Protein AF-A0A914XPE5-F1 (afdb_monomer)

pLDDT: mean 79.87, std 19.36, range [36.75, 96.5]

Sequence (62 aa):
MNNGASAASTAAYFDPFDMNSYYFPSVSRDEATTMLSGPDVAVGTFLLRDSGTSIFDHSLSV

Radius of gyration: 14.45 Å; Cα contacts (8 Å, |Δi|>4): 63; chains: 1; bounding box: 40×36×26 Å

Organism: NCBI:txid2011161

Solvent-accessible surface area (backbone atoms only — not comparable to full-atom values): 4122 Å² total; per-residue (Å²): 134,89,86,84,84,70,86,71,78,70,70,71,68,79,40,96,86,41,60,79,59,45,49,39,60,89,47,49,73,68,56,49,49,56,64,64,66,38,94,87,51,58,92,87,54,64,38,37,22,43,34,93,86,40,93,92,42,72,36,82,48,112

InterPro domains:
  IPR000980 SH2 domain [PF00017] (22-62)
  IPR000980 SH2 domain [PS50001] (22-62)
  IPR036860 SH2 domain superfamily [G3DSA:3.30.505.10] (9-62)
  IPR036860 SH2 domain superfamily [SSF55550] (13-62)

Mean predicted aligned error: 9.69 Å

Structure (mmCIF, N/CA/C/O backbone):
data_AF-A0A914XPE5-F1
#
_entry.id   AF-A0A914XPE5-F1
#
loop_
_atom_site.group_PDB
_atom_site.id
_atom_site.type_symbol
_atom_site.label_atom_id
_atom_site.label_alt_id
_atom_site.label_comp_id
_atom_site.label_asym_id
_atom_site.label_entity_id
_atom_site.label_seq_id
_atom_site.pdbx_PDB_ins_code
_atom_site.Cartn_x
_atom_site.Cartn_y
_atom_site.Cartn_z
_atom_site.occupancy
_atom_site.B_iso_or_equiv
_atom_site.auth_seq_id
_atom_site.auth_comp_id
_atom_site.auth_asym_id
_atom_site.auth_atom_id
_atom_site.pdbx_PDB_model_num
ATOM 1 N N . MET A 1 1 ? -23.728 28.555 12.790 1.00 36.75 1 MET A N 1
ATOM 2 C CA . MET A 1 1 ? -24.868 27.692 12.417 1.00 36.75 1 MET A CA 1
ATOM 3 C C . MET A 1 1 ? -24.375 26.764 11.319 1.00 36.75 1 MET A C 1
ATOM 5 O O . MET A 1 1 ? -24.029 27.253 10.253 1.00 36.75 1 MET A O 1
ATOM 9 N N . ASN A 1 2 ? -24.218 25.476 11.638 1.00 48.59 2 ASN A N 1
ATOM 10 C CA . ASN A 1 2 ? -23.874 24.413 10.686 1.00 48.59 2 ASN A CA 1
ATOM 11 C C . ASN A 1 2 ? -25.001 24.226 9.661 1.00 48.59 2 ASN A C 1
ATOM 13 O O . ASN A 1 2 ? -26.152 24.499 10.000 1.00 48.59 2 ASN A O 1
ATOM 17 N N . ASN A 1 3 ? -24.676 23.725 8.460 1.00 44.19 3 ASN A N 1
ATOM 18 C CA . ASN A 1 3 ? -25.182 22.437 7.946 1.00 44.19 3 ASN A CA 1
ATOM 19 C C . ASN A 1 3 ? -24.755 22.189 6.482 1.00 44.19 3 ASN A C 1
ATOM 21 O O . ASN A 1 3 ? -25.185 22.904 5.583 1.00 44.19 3 ASN A O 1
ATOM 25 N N . GLY A 1 4 ? -24.042 21.081 6.235 1.00 38.69 4 GLY A N 1
ATOM 26 C CA . GLY A 1 4 ? -24.629 20.100 5.312 1.00 38.69 4 GLY A CA 1
ATOM 27 C C . GLY A 1 4 ? -23.916 19.687 4.022 1.00 38.69 4 GLY A C 1
ATOM 28 O O . GLY A 1 4 ? -24.599 19.118 3.181 1.00 38.69 4 GLY A O 1
ATOM 29 N N . ALA A 1 5 ? -22.605 19.8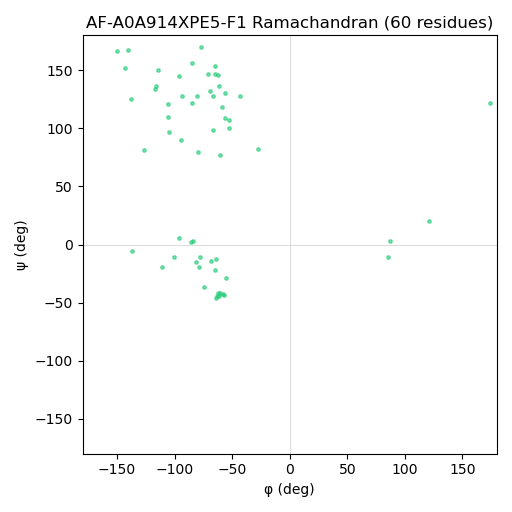61 3.840 1.00 42.53 5 ALA A N 1
ATOM 30 C CA . ALA A 1 5 ? -21.900 19.064 2.826 1.00 42.53 5 ALA A CA 1
ATOM 31 C C . ALA A 1 5 ? -21.296 17.837 3.512 1.00 42.53 5 ALA A C 1
ATOM 33 O O . ALA A 1 5 ? -20.209 17.888 4.082 1.00 42.53 5 ALA A O 1
ATOM 34 N N . SER A 1 6 ? -22.089 16.767 3.538 1.00 41.56 6 SER A N 1
ATOM 35 C CA . SER A 1 6 ? -21.701 15.435 3.984 1.00 41.56 6 SER A CA 1
ATOM 36 C C . SER A 1 6 ? -20.324 15.074 3.439 1.00 41.56 6 SER A C 1
ATOM 38 O O . SER A 1 6 ? -20.118 15.117 2.224 1.00 41.56 6 SER A O 1
ATOM 40 N N . ALA A 1 7 ? -19.423 14.654 4.328 1.00 41.62 7 ALA A N 1
ATOM 41 C CA . ALA A 1 7 ? -18.324 13.768 3.987 1.00 41.62 7 ALA A CA 1
ATOM 42 C C . ALA A 1 7 ? -18.944 12.468 3.455 1.00 41.62 7 ALA A C 1
ATOM 44 O O . ALA A 1 7 ? -19.107 11.488 4.176 1.00 41.62 7 ALA A O 1
ATOM 45 N N . ALA A 1 8 ? -19.414 12.510 2.209 1.00 40.53 8 ALA A N 1
ATOM 46 C CA . ALA A 1 8 ?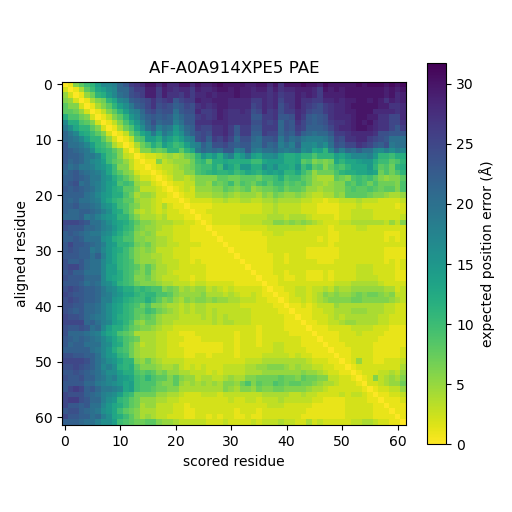 -19.784 11.334 1.467 1.00 40.53 8 ALA A CA 1
ATOM 47 C C . ALA A 1 8 ? -18.469 10.598 1.257 1.00 40.53 8 ALA A C 1
ATOM 49 O O . ALA A 1 8 ? -17.644 10.987 0.431 1.00 40.53 8 ALA A O 1
ATOM 50 N N . SER A 1 9 ? -18.278 9.609 2.123 1.00 45.91 9 SER A N 1
ATOM 51 C CA . SER A 1 9 ? -17.480 8.410 1.957 1.00 45.91 9 SER A CA 1
ATOM 52 C C . SER A 1 9 ? -17.387 8.019 0.486 1.00 45.91 9 SER A C 1
ATOM 54 O O . SER A 1 9 ? -18.121 7.162 -0.005 1.00 45.91 9 SER A O 1
ATOM 56 N N . THR A 1 10 ? -16.477 8.654 -0.241 1.00 45.22 10 THR A N 1
ATOM 57 C CA . THR A 1 10 ? -15.979 8.089 -1.480 1.00 45.22 10 THR A CA 1
ATOM 58 C C . THR A 1 10 ? -14.968 7.073 -0.999 1.00 45.22 10 THR A C 1
ATOM 60 O O . THR A 1 10 ? -13.779 7.358 -0.912 1.00 45.22 10 THR A O 1
ATOM 63 N N . ALA A 1 11 ? -15.465 5.908 -0.571 1.00 47.66 11 ALA A N 1
ATOM 64 C CA . ALA A 1 11 ? -14.667 4.704 -0.669 1.00 47.66 11 ALA A CA 1
ATOM 65 C C . ALA A 1 11 ? -14.256 4.679 -2.138 1.00 47.66 11 ALA A C 1
ATOM 67 O O . ALA A 1 11 ? -15.105 4.451 -3.002 1.00 47.66 11 ALA A O 1
ATOM 68 N N . ALA A 1 12 ? -13.025 5.114 -2.420 1.00 55.56 12 ALA A N 1
ATOM 69 C CA . ALA A 1 12 ? -12.462 5.065 -3.751 1.00 55.56 12 ALA A CA 1
ATOM 70 C C . ALA A 1 12 ? -12.635 3.612 -4.178 1.00 55.56 12 ALA A C 1
ATOM 72 O O . ALA A 1 12 ? -12.079 2.704 -3.560 1.00 55.56 12 ALA A O 1
ATOM 73 N N . TYR A 1 13 ? -13.569 3.392 -5.098 1.00 59.19 13 TYR A N 1
ATOM 74 C CA . TYR A 1 13 ? -13.901 2.065 -5.569 1.00 59.19 13 TYR A CA 1
ATOM 75 C C . TYR A 1 13 ? -12.606 1.496 -6.132 1.00 59.19 13 TYR A C 1
ATOM 77 O O . TYR A 1 13 ? -12.016 2.105 -7.022 1.00 59.19 13 TYR A O 1
ATOM 85 N N . PHE A 1 14 ? -12.130 0.397 -5.548 1.00 63.28 14 PHE A N 1
ATOM 86 C CA . PHE A 1 14 ? -10.949 -0.296 -6.035 1.00 63.28 14 PHE A CA 1
ATOM 87 C C . PHE A 1 14 ? -11.190 -0.654 -7.503 1.00 63.28 14 PHE A C 1
ATOM 89 O O . PHE A 1 14 ? -12.029 -1.506 -7.809 1.00 63.28 14 PHE A O 1
ATOM 96 N N . ASP A 1 15 ? -10.486 0.025 -8.404 1.00 67.31 15 ASP A N 1
ATOM 97 C CA . ASP A 1 15 ? -10.505 -0.274 -9.826 1.00 67.31 15 ASP A CA 1
ATOM 98 C C . ASP A 1 15 ? -9.176 -0.958 -10.166 1.00 67.31 15 ASP A C 1
ATOM 100 O O . ASP A 1 15 ? -8.127 -0.310 -10.156 1.00 67.31 15 ASP A O 1
ATOM 104 N N . PRO A 1 16 ? -9.185 -2.268 -10.471 1.00 65.69 16 PRO A N 1
ATOM 105 C CA . PRO A 1 16 ? -7.964 -3.006 -10.776 1.00 65.69 16 PRO A CA 1
ATOM 106 C C . PRO A 1 16 ? -7.259 -2.512 -12.050 1.00 65.69 16 PRO A C 1
ATOM 108 O O . PRO A 1 16 ? -6.122 -2.910 -12.296 1.00 65.69 16 PRO A O 1
ATOM 111 N N . PHE A 1 17 ? -7.912 -1.679 -12.865 1.00 76.00 17 PHE A N 1
ATOM 112 C CA . PHE A 1 17 ? -7.328 -1.065 -14.056 1.00 76.00 17 PHE A CA 1
ATOM 113 C C . PHE A 1 17 ? -6.878 0.385 -13.831 1.00 76.00 17 PHE A C 1
ATOM 115 O O . PHE A 1 17 ? -6.148 0.919 -14.667 1.00 76.00 17 PHE A O 1
ATOM 122 N N . ASP A 1 18 ? -7.245 1.006 -12.706 1.00 81.38 18 ASP A N 1
ATOM 123 C CA . ASP A 1 18 ? -6.733 2.312 -12.292 1.00 81.38 18 ASP A CA 1
ATOM 124 C C . ASP A 1 18 ? -5.726 2.139 -11.157 1.00 81.38 18 ASP A C 1
ATOM 126 O O . ASP A 1 18 ? -6.083 2.060 -9.978 1.00 81.38 18 ASP A O 1
ATOM 130 N N . MET A 1 19 ? -4.437 2.126 -11.511 1.00 74.94 19 MET A N 1
ATOM 131 C CA . MET A 1 19 ? -3.362 2.036 -10.521 1.00 74.94 19 MET A CA 1
ATOM 132 C C . MET A 1 19 ? -3.446 3.146 -9.468 1.00 74.94 19 MET A C 1
ATOM 134 O O . MET A 1 19 ? -3.068 2.903 -8.328 1.00 74.94 19 MET A O 1
ATOM 138 N N . ASN A 1 20 ? -3.985 4.327 -9.788 1.00 80.31 20 ASN A N 1
ATOM 139 C CA . ASN A 1 20 ? -4.089 5.420 -8.817 1.00 80.31 20 ASN A CA 1
ATOM 140 C C . ASN A 1 20 ? -5.096 5.126 -7.694 1.00 80.31 20 ASN A C 1
ATOM 142 O O . ASN A 1 20 ? -5.081 5.811 -6.675 1.00 80.31 20 ASN A O 1
ATOM 146 N N . SER A 1 21 ? -5.953 4.111 -7.858 1.00 80.88 21 SER A N 1
ATOM 147 C CA . SER A 1 21 ? -6.913 3.702 -6.832 1.00 80.88 21 SER A CA 1
ATOM 148 C C . SER A 1 21 ? -6.284 2.859 -5.712 1.00 80.88 21 SER A C 1
ATOM 150 O O . SER A 1 21 ? -6.849 2.791 -4.621 1.00 80.88 21 SER A O 1
ATOM 152 N N . TYR A 1 22 ? -5.109 2.251 -5.941 1.00 85.69 22 TYR A N 1
ATOM 153 C CA . TYR A 1 22 ? -4.433 1.383 -4.962 1.00 85.69 22 TYR A CA 1
ATOM 154 C C . TYR A 1 22 ? -2.915 1.595 -4.834 1.00 85.69 22 TYR A C 1
ATOM 156 O O . TYR A 1 22 ? -2.290 0.968 -3.973 1.00 85.69 22 TYR A O 1
ATOM 164 N N . TYR A 1 23 ? -2.303 2.446 -5.663 1.00 91.19 23 TYR A N 1
ATOM 165 C CA . TYR A 1 23 ? -0.871 2.740 -5.641 1.00 91.19 23 TYR A CA 1
ATOM 166 C C . TYR A 1 23 ? -0.564 4.116 -5.044 1.00 91.19 23 TYR A C 1
ATOM 168 O O . TYR A 1 23 ? -0.982 5.151 -5.556 1.00 91.19 23 TYR A O 1
ATOM 176 N N . PHE A 1 24 ? 0.232 4.114 -3.977 1.00 92.00 24 PHE A N 1
ATOM 177 C CA . PHE A 1 24 ? 0.598 5.279 -3.184 1.00 92.00 24 PHE A CA 1
ATOM 178 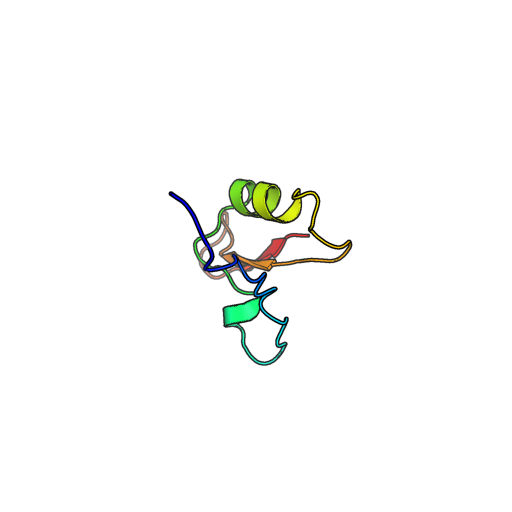C C . PHE A 1 24 ? 2.131 5.364 -3.072 1.00 92.00 24 PHE A C 1
ATOM 180 O O . PHE A 1 24 ? 2.699 4.927 -2.070 1.00 92.00 24 PHE A O 1
ATOM 187 N N . PRO A 1 25 ? 2.834 5.904 -4.086 1.00 90.75 25 PRO A N 1
ATOM 188 C CA . PRO A 1 25 ? 4.298 5.844 -4.172 1.00 90.75 25 PRO A CA 1
ATOM 189 C C . PRO A 1 25 ? 4.995 6.455 -2.948 1.00 90.75 25 PRO A C 1
ATOM 191 O O . PRO A 1 25 ? 5.892 5.854 -2.374 1.00 90.75 25 PRO A O 1
ATOM 194 N N . SER A 1 26 ? 4.524 7.608 -2.470 1.00 91.06 26 SER A N 1
ATOM 195 C CA . SER A 1 26 ? 5.166 8.345 -1.371 1.00 91.06 26 SER A CA 1
ATOM 196 C C . SER A 1 26 ? 4.781 7.881 0.037 1.00 91.06 26 SER A C 1
ATOM 198 O O . SER A 1 26 ? 5.213 8.502 1.004 1.00 91.06 26 SER A O 1
ATOM 200 N N . VAL A 1 27 ? 3.964 6.833 0.173 1.00 94.50 27 VAL A N 1
ATOM 201 C CA . VAL A 1 27 ? 3.524 6.341 1.484 1.00 94.50 27 VAL A CA 1
ATOM 202 C C . VAL A 1 27 ? 4.612 5.471 2.107 1.00 94.50 27 VAL A C 1
ATOM 204 O O . VAL A 1 27 ? 5.093 4.509 1.508 1.00 94.50 27 VAL A O 1
ATOM 207 N N . SER A 1 28 ? 4.990 5.788 3.343 1.00 95.31 28 SER A N 1
ATOM 208 C CA . SER A 1 28 ? 5.909 4.973 4.140 1.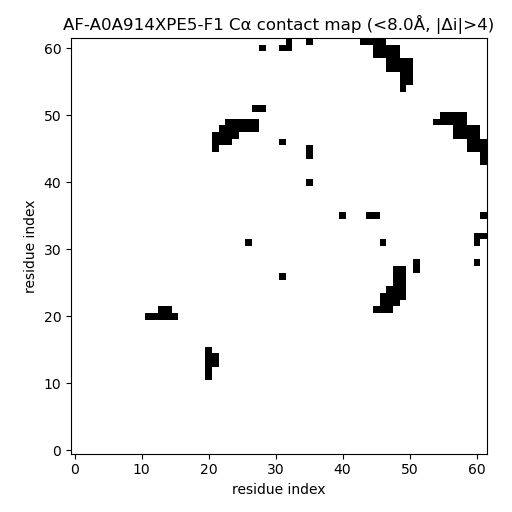00 95.31 28 SER A CA 1
ATOM 209 C C . SER A 1 28 ? 5.222 3.732 4.728 1.00 95.31 28 SER A C 1
ATOM 211 O O . SER A 1 28 ? 4.001 3.578 4.703 1.00 95.31 28 SER A O 1
ATOM 213 N N . ARG A 1 29 ? 6.010 2.813 5.302 1.00 95.06 29 ARG A N 1
ATOM 214 C CA . ARG A 1 29 ? 5.4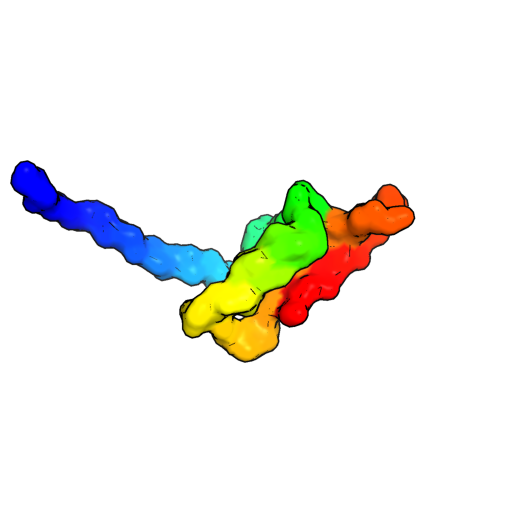68 1.620 5.974 1.00 95.06 29 ARG A CA 1
ATOM 215 C C . ARG A 1 29 ? 4.559 1.972 7.158 1.00 95.06 29 ARG A C 1
ATOM 217 O O . ARG A 1 29 ? 3.523 1.333 7.336 1.00 95.06 29 ARG A O 1
ATOM 224 N N . ASP A 1 30 ? 4.949 2.959 7.955 1.00 96.50 30 ASP A N 1
ATOM 225 C CA . ASP A 1 30 ? 4.228 3.329 9.176 1.00 96.50 30 ASP A CA 1
ATOM 226 C C . ASP A 1 30 ? 2.932 4.082 8.846 1.00 96.50 30 ASP A C 1
ATOM 228 O O . ASP A 1 30 ? 1.890 3.840 9.460 1.00 96.50 30 ASP A O 1
ATOM 232 N N . G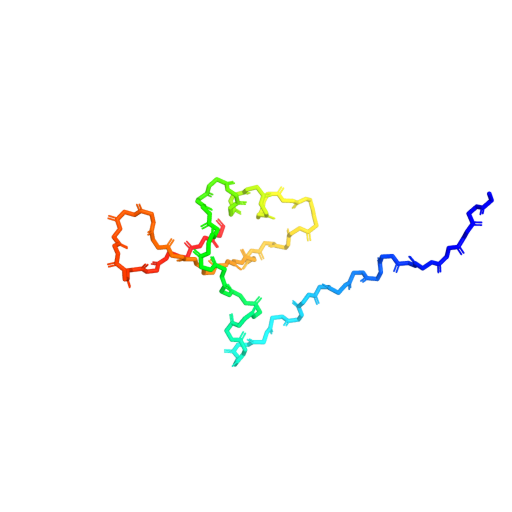LU A 1 31 ? 2.958 4.924 7.809 1.00 95.12 31 GLU A N 1
ATOM 233 C CA . GLU A 1 31 ? 1.754 5.561 7.268 1.00 95.12 31 GLU A CA 1
ATOM 234 C C . GLU A 1 31 ? 0.793 4.520 6.689 1.00 95.12 31 GLU A C 1
ATOM 236 O O . GLU A 1 31 ? -0.383 4.531 7.045 1.00 95.12 31 GLU A O 1
ATOM 241 N N . ALA A 1 32 ? 1.286 3.564 5.890 1.00 95.12 32 ALA A N 1
ATOM 242 C CA . ALA A 1 32 ? 0.461 2.470 5.373 1.00 95.12 32 ALA A CA 1
ATOM 243 C C . ALA A 1 32 ? -0.190 1.664 6.505 1.00 95.12 32 ALA A C 1
ATOM 245 O O . ALA A 1 32 ? -1.377 1.358 6.449 1.00 95.12 32 ALA A O 1
ATOM 246 N N . THR A 1 33 ? 0.569 1.371 7.564 1.00 95.62 33 THR A N 1
ATOM 247 C CA . THR A 1 33 ? 0.056 0.668 8.749 1.00 95.62 33 THR A CA 1
ATOM 248 C C . THR A 1 33 ? -1.051 1.473 9.422 1.00 95.62 33 THR A C 1
ATOM 250 O O . THR A 1 33 ? -2.093 0.924 9.764 1.00 95.62 33 THR A O 1
ATOM 253 N N . THR A 1 34 ? -0.861 2.784 9.572 1.00 95.06 34 THR A N 1
ATOM 254 C CA . THR A 1 34 ? -1.866 3.676 10.165 1.00 95.06 34 THR A CA 1
ATOM 255 C C . THR A 1 34 ? -3.140 3.717 9.321 1.00 95.06 34 THR A C 1
ATOM 257 O O . THR A 1 34 ? -4.235 3.600 9.865 1.00 95.06 34 THR A O 1
ATOM 260 N N . MET A 1 35 ? -3.002 3.824 7.995 1.00 92.50 35 MET A N 1
ATOM 261 C CA . MET A 1 35 ? -4.124 3.824 7.054 1.00 92.50 35 MET A CA 1
ATOM 262 C C . MET A 1 35 ? -4.913 2.512 7.100 1.00 92.50 35 MET A C 1
ATOM 264 O O . MET A 1 35 ? -6.138 2.552 7.089 1.00 92.50 35 MET A O 1
ATOM 268 N N . LEU A 1 36 ? -4.228 1.367 7.188 1.00 93.25 36 LEU A N 1
ATOM 269 C CA . LEU A 1 36 ? -4.844 0.034 7.203 1.00 93.25 36 LEU A CA 1
ATOM 270 C C . LEU A 1 36 ? -5.372 -0.393 8.582 1.00 93.25 36 LEU A C 1
ATOM 272 O O . LEU A 1 36 ? -6.180 -1.310 8.672 1.00 93.25 36 LEU A O 1
ATOM 276 N N . SER A 1 37 ? -4.967 0.288 9.656 1.00 93.12 37 SER A N 1
ATOM 277 C CA . SER A 1 37 ? -5.427 0.003 11.026 1.00 93.12 37 SER A CA 1
ATOM 278 C C . SER A 1 37 ? -6.742 0.708 11.393 1.00 93.12 37 SER A C 1
ATOM 280 O O . SER A 1 37 ? -7.184 0.626 12.541 1.00 93.12 37 SER A O 1
ATOM 282 N N . GLY A 1 38 ? -7.352 1.451 10.462 1.00 90.88 38 GLY A N 1
ATOM 283 C CA . GLY A 1 38 ? -8.586 2.194 10.710 1.00 90.88 38 GLY A CA 1
ATOM 284 C C . GLY A 1 38 ? -9.784 1.279 11.019 1.00 90.88 38 GLY A C 1
ATOM 285 O O . GLY A 1 38 ? -9.891 0.198 10.444 1.00 90.88 38 GLY A O 1
ATOM 286 N N . PRO A 1 39 ? -10.727 1.704 11.883 1.00 89.44 39 PRO A N 1
ATOM 287 C CA . PRO A 1 39 ? -11.883 0.885 12.269 1.00 89.44 39 PRO A CA 1
ATOM 288 C C . PRO A 1 39 ? -12.844 0.578 11.108 1.00 89.44 39 PRO A C 1
ATOM 290 O O . PRO A 1 39 ? -13.577 -0.405 11.174 1.00 89.44 39 PRO A O 1
ATOM 293 N N . ASP A 1 40 ? -12.823 1.394 10.052 1.00 88.88 40 ASP A N 1
ATOM 294 C CA . ASP A 1 40 ? -13.665 1.246 8.857 1.00 88.88 40 ASP A CA 1
ATOM 295 C C . ASP A 1 40 ? -12.951 0.512 7.704 1.00 88.88 40 ASP A C 1
ATOM 297 O O . ASP A 1 40 ? -13.479 0.417 6.595 1.00 88.88 40 ASP A O 1
ATOM 301 N N . VAL A 1 41 ? -11.739 -0.001 7.941 1.00 86.62 41 VAL A N 1
ATOM 302 C CA . VAL A 1 41 ? -10.965 -0.742 6.941 1.00 86.62 41 VAL A CA 1
ATOM 303 C C . VAL A 1 41 ? -11.399 -2.204 6.940 1.00 86.62 41 VAL A C 1
ATOM 305 O O . VAL A 1 41 ? -11.329 -2.903 7.951 1.00 86.62 41 VAL A O 1
ATOM 308 N N . ALA A 1 42 ? -11.852 -2.688 5.785 1.00 90.25 42 ALA A N 1
ATOM 309 C CA . ALA A 1 42 ? -12.263 -4.077 5.630 1.00 90.25 42 ALA A CA 1
ATOM 310 C C . ALA A 1 42 ? -11.055 -5.026 5.656 1.00 90.25 42 ALA A C 1
ATOM 312 O O . ALA A 1 42 ? -9.984 -4.712 5.131 1.00 90.25 42 ALA A O 1
ATOM 313 N N . VAL A 1 43 ? -11.251 -6.231 6.196 1.00 87.38 43 VAL A N 1
ATOM 314 C CA . VAL A 1 43 ? -10.249 -7.305 6.130 1.00 87.38 43 VAL A CA 1
ATOM 315 C C . VAL A 1 43 ? -9.880 -7.581 4.672 1.00 87.38 43 VAL A C 1
ATOM 317 O O . VAL A 1 43 ? -10.757 -7.776 3.832 1.00 87.38 43 VAL A O 1
ATOM 320 N N . GLY A 1 44 ? -8.578 -7.620 4.385 1.00 87.12 44 GLY A N 1
ATOM 321 C CA . GLY A 1 44 ? -8.055 -7.822 3.033 1.00 87.12 44 GLY A CA 1
ATOM 322 C C . GLY A 1 44 ? -7.905 -6.539 2.213 1.00 87.12 44 GLY A C 1
ATOM 323 O O . GLY A 1 44 ? -7.500 -6.623 1.056 1.00 87.12 44 GLY A O 1
ATOM 324 N N . THR A 1 45 ? -8.189 -5.365 2.791 1.00 89.94 45 THR A N 1
ATOM 325 C CA . THR A 1 45 ? -7.781 -4.082 2.200 1.00 89.94 45 THR A CA 1
ATOM 326 C C . THR A 1 45 ? -6.262 -4.026 2.119 1.00 89.94 45 THR A C 1
ATOM 328 O O . THR A 1 45 ? -5.574 -4.394 3.065 1.00 89.94 45 THR A O 1
ATOM 331 N N . PHE A 1 46 ? -5.739 -3.560 0.992 1.00 92.25 46 PHE A N 1
ATOM 332 C CA . PHE A 1 46 ? -4.306 -3.449 0.762 1.00 92.25 46 PHE A CA 1
ATOM 333 C C . PHE A 1 46 ? -3.976 -2.159 0.016 1.00 92.25 46 PHE A C 1
ATOM 335 O O . PHE A 1 46 ? -4.850 -1.516 -0.566 1.00 92.25 46 PHE A O 1
ATOM 342 N N . LEU A 1 47 ? -2.689 -1.824 -0.015 1.00 92.25 47 LEU A N 1
ATOM 343 C CA . LEU A 1 47 ? -2.143 -0.802 -0.902 1.00 92.25 47 LEU A CA 1
ATOM 344 C C . LEU A 1 47 ? -0.758 -1.198 -1.419 1.00 92.25 47 LEU A C 1
ATOM 346 O O . LEU A 1 47 ? -0.007 -1.914 -0.748 1.00 92.25 47 LEU A O 1
ATOM 350 N N . LEU A 1 48 ? -0.413 -0.713 -2.609 1.00 94.00 48 LEU A N 1
ATOM 351 C CA . LEU A 1 48 ? 0.949 -0.732 -3.135 1.00 94.00 48 LEU A CA 1
ATOM 352 C C . LEU A 1 48 ? 1.630 0.607 -2.849 1.00 94.00 48 LEU A C 1
ATOM 354 O O . LEU A 1 48 ? 0.996 1.655 -2.906 1.00 94.00 48 LEU A O 1
ATOM 358 N N . ARG A 1 49 ? 2.932 0.578 -2.584 1.00 94.44 49 ARG A N 1
ATOM 359 C CA . ARG A 1 49 ? 3.770 1.762 -2.334 1.00 94.44 49 ARG A CA 1
ATOM 360 C C . ARG A 1 49 ? 5.204 1.510 -2.785 1.00 94.44 49 ARG A C 1
ATOM 362 O O . ARG A 1 49 ? 5.572 0.349 -2.989 1.00 94.44 49 ARG A O 1
ATOM 369 N N . ASP A 1 50 ? 6.017 2.556 -2.889 1.00 95.12 50 ASP A N 1
ATOM 370 C CA . ASP A 1 50 ? 7.447 2.376 -3.137 1.00 95.12 50 ASP A CA 1
ATOM 371 C C . ASP A 1 50 ? 8.103 1.605 -1.979 1.00 95.12 50 ASP A C 1
ATOM 373 O O . ASP A 1 50 ? 7.726 1.709 -0.801 1.00 95.12 50 ASP A O 1
ATOM 377 N N . SER A 1 51 ? 9.099 0.785 -2.312 1.00 92.75 51 SER A N 1
ATOM 378 C CA . SER A 1 51 ? 9.936 0.136 -1.312 1.00 92.75 51 SER A CA 1
ATOM 379 C C . SER A 1 51 ? 10.815 1.166 -0.607 1.00 92.75 51 SER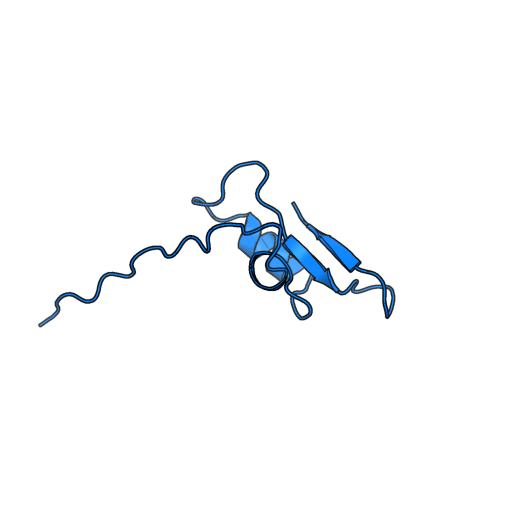 A C 1
ATOM 381 O O . SER A 1 51 ? 11.502 1.968 -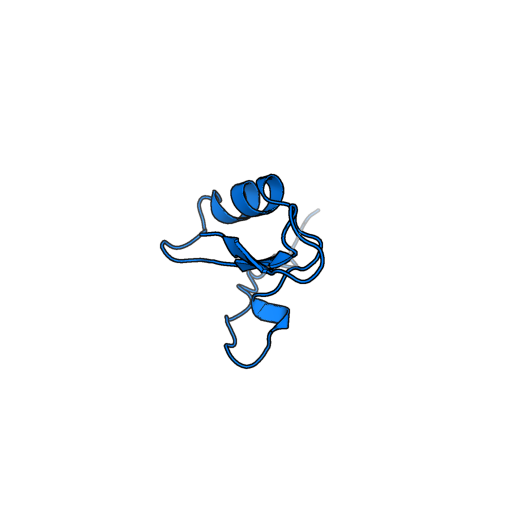1.233 1.00 92.75 51 SER A O 1
ATOM 383 N N . GLY A 1 52 ? 10.850 1.104 0.725 1.00 91.31 52 GLY A N 1
ATOM 384 C CA . GLY A 1 52 ? 11.742 1.948 1.525 1.00 91.31 52 GLY A CA 1
ATOM 385 C C . GLY A 1 52 ? 13.194 1.457 1.551 1.00 91.31 52 GLY A C 1
ATOM 386 O O . GLY A 1 52 ? 14.061 2.163 2.055 1.00 91.31 52 GLY A O 1
ATOM 387 N N . THR A 1 53 ? 13.464 0.242 1.058 1.00 91.62 53 THR A N 1
ATOM 388 C CA . THR A 1 53 ? 14.793 -0.394 1.124 1.00 91.62 53 THR A CA 1
ATOM 389 C C . THR A 1 53 ? 15.481 -0.520 -0.231 1.00 91.62 53 THR A C 1
ATOM 391 O O . THR A 1 53 ? 16.699 -0.674 -0.265 1.00 91.62 53 THR A O 1
ATOM 394 N N . SER A 1 54 ? 14.730 -0.445 -1.331 1.00 92.62 54 SER A N 1
ATOM 395 C CA . SER A 1 54 ? 15.253 -0.597 -2.690 1.00 92.62 54 SER A CA 1
ATOM 396 C C . SER A 1 54 ? 14.619 0.437 -3.612 1.00 92.62 54 SER A C 1
ATOM 398 O O . SER A 1 54 ? 13.399 0.486 -3.752 1.00 92.62 54 SER A O 1
ATOM 400 N N . ILE A 1 55 ? 15.447 1.226 -4.292 1.00 82.94 55 ILE A N 1
ATOM 401 C CA . ILE A 1 55 ? 14.988 2.096 -5.376 1.00 82.94 55 ILE A CA 1
ATOM 402 C C . ILE A 1 55 ? 14.505 1.200 -6.532 1.00 82.94 55 ILE A C 1
ATOM 404 O O . ILE A 1 55 ? 15.236 0.300 -6.932 1.00 82.94 55 ILE A O 1
ATOM 408 N N . PHE A 1 56 ? 13.281 1.414 -7.028 1.00 88.44 56 PHE A N 1
ATOM 409 C CA . PHE A 1 56 ? 12.560 0.630 -8.061 1.00 88.44 56 PHE A CA 1
ATOM 410 C C . PHE A 1 56 ? 11.765 -0.607 -7.616 1.00 88.44 56 PHE A C 1
ATOM 412 O O . PHE A 1 56 ? 10.959 -1.102 -8.409 1.00 88.44 56 PHE A O 1
ATOM 419 N N . ASP A 1 57 ? 11.907 -1.078 -6.377 1.00 93.56 57 ASP A N 1
ATOM 420 C CA . ASP A 1 57 ? 11.008 -2.126 -5.884 1.00 93.56 57 ASP A CA 1
ATOM 421 C C . ASP A 1 57 ? 9.723 -1.520 -5.324 1.00 93.56 57 ASP A C 1
ATOM 423 O O . ASP A 1 57 ? 9.693 -0.387 -4.845 1.00 93.56 57 ASP A O 1
ATOM 427 N N . HIS A 1 58 ? 8.669 -2.328 -5.319 1.00 93.12 58 HIS A N 1
ATOM 428 C CA . HIS A 1 58 ? 7.377 -1.971 -4.750 1.00 93.12 58 HIS A CA 1
ATOM 429 C C . HIS A 1 58 ? 7.089 -2.857 -3.539 1.00 93.12 58 HIS A C 1
ATOM 431 O O . HIS A 1 58 ? 7.532 -4.003 -3.456 1.00 93.12 58 HIS A O 1
ATOM 437 N N . SER A 1 59 ? 6.334 -2.328 -2.584 1.00 95.19 59 SER A N 1
ATOM 438 C CA . SER A 1 59 ? 5.860 -3.053 -1.408 1.00 95.19 59 SER A CA 1
ATOM 439 C C . SER A 1 59 ? 4.340 -3.133 -1.416 1.00 95.19 59 SER A C 1
ATOM 441 O O . SER A 1 59 ? 3.666 -2.123 -1.604 1.00 95.19 59 SER A O 1
ATOM 443 N N . LEU A 1 60 ? 3.808 -4.322 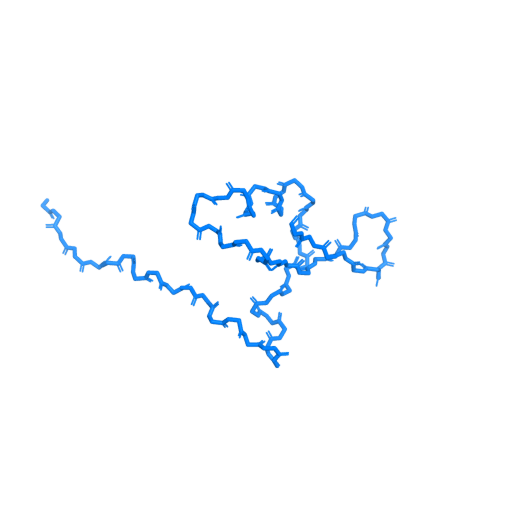-1.141 1.00 95.00 60 LEU A N 1
ATOM 444 C CA . LEU A 1 60 ? 2.396 -4.534 -0.829 1.00 95.00 60 LEU A CA 1
ATOM 445 C C . LEU A 1 60 ? 2.216 -4.488 0.692 1.00 95.00 60 LEU A C 1
ATOM 447 O O . LEU A 1 60 ? 2.940 -5.171 1.415 1.00 95.00 60 LEU A O 1
ATOM 451 N N . SER A 1 61 ? 1.283 -3.671 1.175 1.00 94.69 61 SER A N 1
ATOM 452 C CA . SER A 1 61 ? 0.921 -3.586 2.598 1.00 94.69 61 SER A CA 1
ATOM 453 C C . SER A 1 61 ? -0.532 -4.023 2.778 1.00 94.69 61 SER A C 1
ATOM 455 O O . SER A 1 61 ? -1.372 -3.643 1.963 1.00 94.69 61 SER A O 1
ATOM 457 N N . VAL A 1 62 ? -0.792 -4.827 3.812 1.00 92.75 62 VAL A N 1
ATOM 458 C CA . VAL A 1 62 ? -2.088 -5.426 4.177 1.00 92.75 62 VAL A CA 1
ATOM 459 C C . VAL A 1 62 ? -2.229 -5.449 5.693 1.00 92.75 62 VAL A C 1
ATOM 461 O O . VAL A 1 62 ? -1.172 -5.589 6.357 1.00 92.75 62 VAL A O 1
#

Secondary structure (DSSP, 8-state):
---------------TT-GGGTB-TT--HHHHHHHHT-TTPPTT--EEEE-SSSTT-EEEE-

Foldseek 3Di:
DDDDDDPPPPLVPDDVPDLVNAEDAPADPVNQVVVCPDPPHDPPDWHKYHDPVDDPDIDIDD

Nearest PDB structures (foldseek):
  5mtn-assembly1_A  TM=9.298E-01  e=1.493E-02  Homo sapiens
  1cwe-assembly1_C  TM=8.344E-01  e=2.837E-02  Homo sapiens
  4m4z-assembly1_A  TM=8.724E-01  e=5.392E-02  Homo sapiens
  8x2p-assembly1_A  TM=8.539E-01  e=4.675E-02  Homo sapiens
  5mtm-assembly1_A  TM=8.210E-01  e=3.774E-02  Homo sapiens